Protein AF-A0A7C5TNA4-F1 (afdb_monomer_lite)

Structure (mmCIF, N/CA/C/O backbone):
data_AF-A0A7C5TNA4-F1
#
_entry.id   AF-A0A7C5TNA4-F1
#
loop_
_atom_site.group_PDB
_atom_site.id
_atom_site.type_symbol
_atom_site.label_atom_id
_atom_site.label_alt_id
_atom_site.label_comp_id
_atom_site.label_asym_id
_atom_site.label_entity_id
_atom_site.label_seq_id
_atom_site.pdbx_PDB_ins_code
_atom_site.Cartn_x
_atom_site.Cartn_y
_atom_site.Cartn_z
_atom_site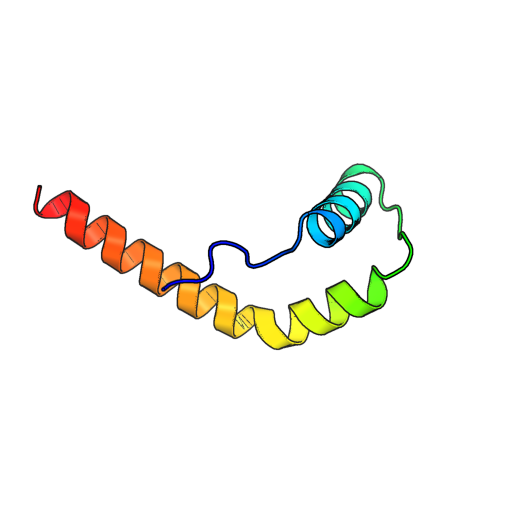.occupancy
_atom_site.B_iso_or_equiv
_atom_site.auth_seq_id
_atom_site.auth_comp_id
_atom_site.auth_asym_id
_atom_site.auth_atom_id
_atom_site.pdbx_PDB_model_num
ATOM 1 N N . MET A 1 1 ? -1.744 13.925 15.909 1.00 66.25 1 MET A N 1
ATOM 2 C CA . MET A 1 1 ? -2.031 14.023 14.463 1.00 66.25 1 MET A CA 1
ATOM 3 C C . MET A 1 1 ? -1.573 12.730 13.813 1.00 66.25 1 MET A C 1
ATOM 5 O O . MET A 1 1 ? -0.401 12.394 13.942 1.00 66.25 1 MET A O 1
ATOM 9 N N . VAL A 1 2 ? -2.497 11.968 13.229 1.00 67.25 2 VAL A N 1
ATOM 10 C CA . VAL A 1 2 ? -2.187 10.730 12.492 1.00 67.25 2 VAL A CA 1
ATOM 11 C C . VAL A 1 2 ? -1.746 11.129 11.080 1.00 67.25 2 VAL A C 1
ATOM 13 O O . VAL A 1 2 ? -2.253 12.110 10.543 1.00 67.25 2 VAL A O 1
ATOM 16 N N . ARG A 1 3 ? -0.761 10.438 10.498 1.00 77.25 3 ARG A N 1
ATOM 17 C CA . ARG A 1 3 ? -0.373 10.675 9.098 1.00 77.25 3 ARG A CA 1
ATOM 18 C C . ARG A 1 3 ? -1.437 10.069 8.185 1.00 77.25 3 ARG A C 1
ATOM 20 O O . ARG A 1 3 ? -1.777 8.908 8.362 1.00 77.25 3 ARG A O 1
ATOM 27 N N . GLU A 1 4 ? -1.916 10.825 7.203 1.00 79.44 4 GLU A N 1
ATOM 28 C CA . GLU A 1 4 ? -2.947 10.348 6.264 1.00 79.44 4 GLU A CA 1
ATOM 29 C C . GLU A 1 4 ? -2.385 9.478 5.131 1.00 79.44 4 GLU A C 1
ATOM 31 O O . GLU A 1 4 ? -3.123 8.724 4.501 1.00 79.44 4 GLU A O 1
ATOM 36 N N . TYR A 1 5 ? -1.080 9.562 4.855 1.00 77.31 5 TYR A N 1
ATOM 37 C CA . TYR A 1 5 ? -0.464 8.874 3.724 1.00 77.31 5 TYR A CA 1
ATOM 38 C C . TYR A 1 5 ? 0.618 7.879 4.158 1.00 77.31 5 TYR A C 1
ATOM 40 O O . TYR A 1 5 ? 1.558 8.213 4.880 1.00 77.31 5 TYR A O 1
ATOM 48 N N . ILE A 1 6 ? 0.491 6.646 3.658 1.00 84.94 6 ILE A N 1
ATOM 49 C CA . ILE A 1 6 ? 1.538 5.610 3.685 1.00 84.94 6 ILE A CA 1
ATOM 50 C C . ILE A 1 6 ? 2.475 5.772 2.477 1.00 84.94 6 ILE A C 1
ATOM 52 O O . ILE A 1 6 ? 3.682 5.584 2.593 1.00 84.94 6 ILE A O 1
ATOM 56 N N . LEU A 1 7 ? 1.906 6.145 1.328 1.00 92.19 7 LEU A N 1
ATOM 57 C CA . LEU A 1 7 ? 2.591 6.400 0.063 1.00 92.19 7 LEU A CA 1
ATOM 58 C C . LEU A 1 7 ? 2.297 7.828 -0.387 1.00 92.19 7 LEU A C 1
ATOM 60 O O . LEU A 1 7 ? 1.139 8.250 -0.362 1.00 92.19 7 LEU A O 1
ATOM 64 N N . THR A 1 8 ? 3.315 8.533 -0.865 1.00 92.69 8 THR A N 1
ATOM 65 C CA . THR A 1 8 ? 3.138 9.795 -1.595 1.00 92.69 8 THR A CA 1
ATOM 66 C C . THR A 1 8 ? 2.448 9.553 -2.940 1.00 92.69 8 THR A C 1
ATOM 68 O O . THR A 1 8 ? 2.462 8.443 -3.481 1.00 92.69 8 THR A O 1
ATOM 71 N N . ASP A 1 9 ? 1.879 10.602 -3.535 1.00 94.06 9 ASP A N 1
ATOM 72 C CA . ASP A 1 9 ? 1.209 10.496 -4.839 1.00 94.06 9 ASP A CA 1
ATOM 73 C C . ASP A 1 9 ? 2.148 10.017 -5.949 1.00 94.06 9 ASP A C 1
ATOM 75 O O . ASP A 1 9 ? 1.759 9.214 -6.802 1.00 94.06 9 ASP A O 1
ATOM 79 N N . ARG A 1 10 ? 3.416 10.442 -5.899 1.00 93.50 10 ARG A N 1
ATOM 80 C CA . ARG A 1 10 ? 4.449 9.991 -6.837 1.00 93.50 10 ARG A CA 1
ATOM 81 C C . ARG A 1 10 ? 4.702 8.490 -6.708 1.00 93.50 10 ARG A C 1
ATOM 83 O O . ARG A 1 10 ? 4.705 7.785 -7.715 1.00 93.50 10 ARG A O 1
ATOM 90 N N . GLU A 1 11 ? 4.897 7.996 -5.487 1.00 95.56 11 GLU A N 1
ATOM 91 C CA . GLU A 1 11 ? 5.122 6.566 -5.236 1.00 95.56 11 GLU A CA 1
ATOM 92 C C . GLU A 1 11 ? 3.908 5.737 -5.653 1.00 95.56 11 GLU A C 1
ATOM 94 O O . GLU A 1 11 ? 4.056 4.710 -6.316 1.00 95.56 11 GLU A O 1
ATOM 99 N N . ARG A 1 12 ? 2.700 6.223 -5.348 1.00 95.75 12 ARG A N 1
ATOM 100 C CA . ARG A 1 12 ? 1.444 5.606 -5.782 1.00 95.75 12 ARG A CA 1
ATOM 101 C C . ARG A 1 12 ? 1.370 5.505 -7.306 1.00 95.75 12 ARG A C 1
ATOM 103 O O . ARG A 1 12 ? 0.977 4.460 -7.816 1.00 95.75 12 ARG A O 1
ATOM 110 N N . GLY A 1 13 ? 1.760 6.555 -8.029 1.00 96.00 13 GLY A N 1
ATOM 111 C CA . GLY A 1 13 ? 1.814 6.551 -9.492 1.00 96.00 13 GLY A CA 1
ATOM 112 C C . GLY A 1 13 ? 2.786 5.507 -10.046 1.00 96.00 13 GLY A C 1
ATOM 113 O O . GLY A 1 13 ? 2.422 4.747 -10.942 1.00 96.00 13 GLY A O 1
ATOM 114 N N . ILE A 1 14 ? 3.988 5.419 -9.469 1.00 96.94 14 ILE A N 1
ATOM 115 C CA . ILE A 1 14 ? 5.003 4.430 -9.862 1.00 96.94 14 ILE A CA 1
ATOM 116 C C . ILE A 1 14 ? 4.495 3.000 -9.646 1.00 96.94 14 ILE A C 1
ATOM 118 O O . ILE A 1 14 ? 4.602 2.165 -10.543 1.00 96.94 14 ILE A O 1
ATOM 122 N N . LEU A 1 15 ? 3.914 2.716 -8.478 1.00 96.88 15 LEU A N 1
ATOM 123 C CA . LEU A 1 15 ? 3.408 1.381 -8.155 1.00 96.88 15 LEU A CA 1
ATOM 124 C C . LEU A 1 15 ? 2.203 0.993 -9.016 1.00 96.88 15 LEU A C 1
ATOM 126 O O . LEU A 1 15 ? 2.136 -0.146 -9.464 1.00 96.88 15 LEU A O 1
ATOM 130 N N . LYS A 1 16 ? 1.286 1.929 -9.299 1.00 97.19 16 LYS A N 1
ATOM 131 C CA . LYS A 1 16 ? 0.157 1.682 -10.210 1.00 97.19 16 LYS A CA 1
ATOM 132 C C . LYS A 1 16 ? 0.634 1.309 -11.610 1.00 97.19 16 LYS A C 1
ATOM 134 O O . LYS A 1 16 ? 0.223 0.281 -12.124 1.00 97.19 16 LYS A O 1
ATOM 139 N N . ARG A 1 17 ? 1.572 2.070 -12.186 1.00 97.69 17 ARG A N 1
ATOM 140 C CA . ARG A 1 17 ? 2.148 1.758 -13.508 1.00 97.69 17 ARG A CA 1
ATOM 141 C C . ARG A 1 17 ? 2.798 0.379 -13.543 1.00 97.69 17 ARG A C 1
ATOM 143 O O . ARG A 1 17 ? 2.597 -0.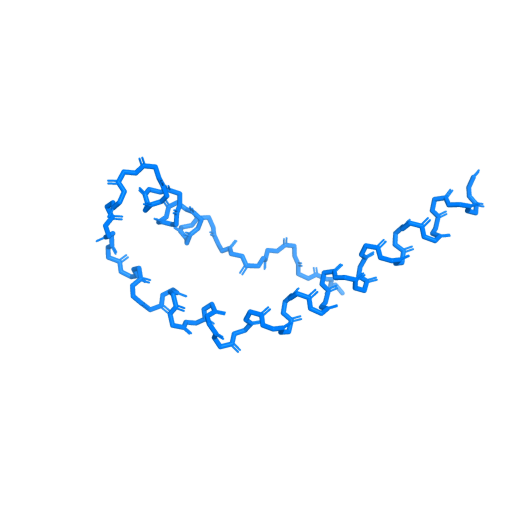363 -14.498 1.00 97.69 17 ARG A O 1
ATOM 150 N N . PHE A 1 18 ? 3.510 0.011 -12.480 1.00 97.81 18 PHE A N 1
ATOM 151 C CA . PHE A 1 18 ? 4.066 -1.331 -12.363 1.00 97.81 18 PHE A CA 1
ATOM 152 C C . PHE A 1 18 ? 2.982 -2.420 -12.324 1.00 97.81 18 PHE A C 1
ATOM 154 O O . PHE A 1 18 ? 3.138 -3.440 -12.988 1.00 97.81 18 PHE A O 1
ATOM 161 N N . LEU A 1 19 ? 1.892 -2.220 -11.578 1.00 97.50 19 LEU A N 1
ATOM 162 C CA . LEU A 1 19 ? 0.785 -3.182 -11.515 1.00 97.50 19 LEU A CA 1
ATOM 163 C C . LEU A 1 19 ? 0.018 -3.284 -12.841 1.00 97.50 19 LEU A C 1
ATOM 165 O O . LEU A 1 19 ? -0.376 -4.382 -13.223 1.00 97.50 19 LEU A O 1
ATOM 169 N N . ASP A 1 20 ? -0.161 -2.165 -13.542 1.00 98.06 20 ASP A N 1
ATOM 170 C CA . ASP A 1 20 ? -0.963 -2.096 -14.765 1.00 98.06 20 ASP A CA 1
ATOM 171 C C . ASP A 1 20 ? -0.223 -2.662 -15.990 1.00 98.06 20 ASP A C 1
ATOM 173 O O . ASP A 1 20 ? -0.829 -3.343 -16.816 1.00 98.06 20 ASP A O 1
ATOM 177 N N . SER A 1 21 ? 1.079 -2.383 -16.141 1.00 97.00 21 SER A N 1
ATOM 178 C CA . SER A 1 21 ? 1.843 -2.726 -17.356 1.00 97.00 21 SER A CA 1
ATOM 179 C C . SER A 1 21 ? 3.157 -3.472 -17.109 1.00 97.00 21 SER A C 1
ATOM 181 O O . SER A 1 21 ? 3.847 -3.834 -18.063 1.00 97.00 21 SER A O 1
ATOM 183 N N . GLY A 1 22 ? 3.547 -3.693 -15.850 1.00 96.62 22 GLY A N 1
ATOM 184 C CA 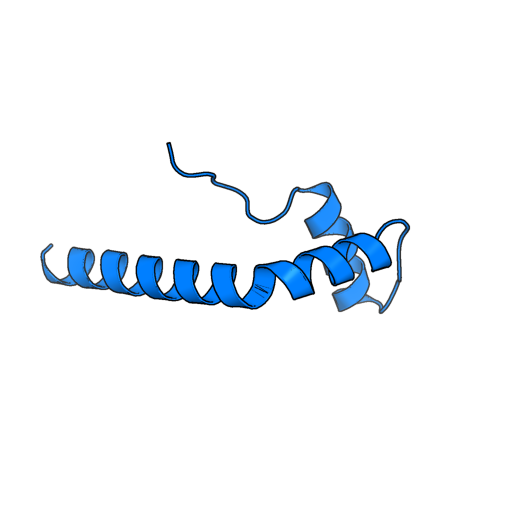. GLY A 1 22 ? 4.861 -4.240 -15.492 1.00 96.62 22 GLY A CA 1
ATOM 185 C C . GLY A 1 22 ? 6.017 -3.245 -15.650 1.00 96.62 22 GLY A C 1
ATOM 186 O O . GLY A 1 22 ? 7.175 -3.602 -15.409 1.00 96.62 22 GLY A O 1
ATOM 187 N N . GLU A 1 23 ? 5.728 -1.998 -16.036 1.00 94.75 23 GLU A N 1
ATOM 188 C CA . GLU A 1 23 ? 6.725 -0.955 -16.259 1.00 94.75 23 GLU A CA 1
ATOM 189 C C . GLU A 1 23 ? 7.421 -0.564 -14.949 1.00 94.75 23 GLU A C 1
ATOM 191 O O . GLU A 1 23 ? 6.791 -0.189 -13.958 1.00 94.75 23 GLU A O 1
ATOM 196 N N . ARG A 1 24 ? 8.755 -0.627 -14.943 1.00 95.44 24 ARG A N 1
ATOM 197 C CA . ARG A 1 24 ? 9.582 -0.261 -13.788 1.00 95.44 24 ARG A CA 1
ATOM 198 C C . ARG A 1 24 ? 10.148 1.139 -13.980 1.00 95.44 24 ARG A C 1
ATOM 200 O O . ARG A 1 24 ? 11.241 1.302 -14.514 1.00 95.44 24 ARG A O 1
ATOM 207 N N . LEU A 1 25 ? 9.387 2.134 -13.538 1.00 93.56 25 LEU A N 1
ATOM 208 C CA . LEU A 1 25 ? 9.808 3.534 -13.567 1.00 93.56 25 LEU A CA 1
ATOM 209 C C . LEU A 1 25 ? 10.974 3.806 -12.604 1.00 93.56 25 LEU A C 1
ATOM 211 O O . LEU A 1 25 ? 11.247 3.044 -11.670 1.00 93.56 25 LEU A O 1
ATOM 215 N N . GLU A 1 26 ? 11.648 4.934 -12.816 1.00 94.88 26 GLU A N 1
ATOM 216 C CA . GLU A 1 26 ? 12.727 5.391 -11.944 1.00 94.88 26 GLU A CA 1
ATOM 217 C C . GLU A 1 26 ? 12.267 5.475 -10.478 1.00 94.88 26 GLU A C 1
ATOM 219 O O . GLU A 1 26 ? 11.207 6.014 -10.155 1.00 94.88 26 GLU A O 1
ATOM 224 N N . GLY A 1 27 ? 13.078 4.928 -9.572 1.00 92.06 27 GLY A N 1
ATOM 225 C CA . GLY A 1 27 ? 12.772 4.873 -8.143 1.00 92.06 27 GLY A CA 1
ATOM 226 C C . GLY A 1 27 ? 11.960 3.650 -7.705 1.00 92.06 27 GLY A C 1
ATOM 227 O O . GLY A 1 27 ? 11.876 3.409 -6.503 1.00 92.06 27 GLY A O 1
ATOM 228 N N . PHE A 1 28 ? 11.446 2.824 -8.627 1.00 96.62 28 PHE A N 1
ATOM 229 C CA . PHE A 1 28 ? 10.696 1.606 -8.286 1.00 96.62 28 PHE A CA 1
ATOM 230 C C . PHE A 1 28 ? 11.467 0.681 -7.330 1.00 96.62 28 PHE A C 1
ATOM 232 O O . PHE A 1 28 ? 10.928 0.246 -6.315 1.00 96.62 28 PHE A O 1
ATOM 239 N N . ALA A 1 29 ? 12.748 0.419 -7.609 1.00 96.44 29 ALA A N 1
ATOM 240 C CA . ALA A 1 29 ? 13.573 -0.462 -6.778 1.00 96.44 29 ALA A CA 1
ATOM 241 C C . ALA A 1 29 ? 13.711 0.049 -5.332 1.00 96.44 29 ALA A C 1
ATOM 243 O O . ALA A 1 29 ? 13.553 -0.724 -4.386 1.00 96.44 29 ALA A O 1
ATOM 244 N N . SER A 1 30 ? 13.947 1.352 -5.159 1.00 95.69 30 SER A N 1
ATOM 245 C CA . SER A 1 30 ? 14.051 1.985 -3.841 1.00 95.69 30 SER A CA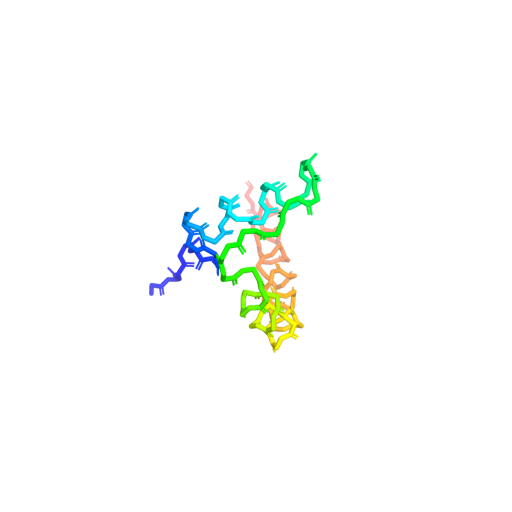 1
ATOM 246 C C . SER A 1 30 ? 12.724 1.938 -3.084 1.00 95.69 30 SER A C 1
ATOM 248 O O . SER A 1 30 ? 12.716 1.637 -1.891 1.00 95.69 30 SER A O 1
ATOM 250 N N . ILE A 1 31 ? 11.604 2.168 -3.780 1.00 95.69 31 ILE A N 1
ATOM 251 C CA . ILE A 1 31 ? 10.256 2.077 -3.201 1.00 95.69 31 ILE A CA 1
ATOM 252 C C . ILE A 1 31 ? 9.987 0.653 -2.716 1.00 95.69 31 ILE A C 1
ATOM 254 O O . ILE A 1 31 ? 9.588 0.463 -1.572 1.00 95.69 31 ILE A O 1
ATOM 258 N N . VAL A 1 32 ? 10.255 -0.362 -3.541 1.00 96.50 32 VAL A N 1
ATOM 259 C CA . VAL A 1 32 ? 10.052 -1.768 -3.157 1.00 96.50 32 VAL A CA 1
ATOM 260 C C . VAL A 1 32 ? 10.936 -2.156 -1.973 1.00 96.50 32 VAL A C 1
ATOM 262 O O . VAL A 1 32 ? 10.474 -2.847 -1.065 1.00 96.50 32 VAL A O 1
ATOM 265 N N . TRP A 1 33 ? 12.194 -1.710 -1.947 1.00 96.81 33 TRP A N 1
ATOM 266 C CA . TRP A 1 33 ? 13.085 -1.960 -0.815 1.00 96.81 33 TRP A CA 1
ATOM 267 C C . TRP A 1 33 ? 12.548 -1.346 0.483 1.00 96.81 33 TRP A C 1
ATOM 269 O O . TRP A 1 33 ? 12.500 -2.027 1.510 1.00 96.81 33 TRP A O 1
ATOM 279 N N . LEU A 1 34 ? 12.092 -0.091 0.429 1.00 94.81 34 LEU A N 1
ATOM 280 C CA . LEU A 1 34 ? 11.490 0.585 1.574 1.00 94.81 34 LEU A CA 1
ATOM 281 C C . LEU A 1 34 ? 10.227 -0.144 2.035 1.00 94.81 34 LEU A C 1
ATOM 283 O O . LEU A 1 34 ? 10.112 -0.458 3.218 1.00 94.81 34 LEU A O 1
ATOM 287 N N . LEU A 1 35 ? 9.324 -0.464 1.104 1.00 95.06 35 LEU A N 1
ATOM 288 C CA . LEU A 1 35 ? 8.080 -1.177 1.379 1.00 95.06 35 LEU A CA 1
ATOM 289 C C . LEU A 1 35 ? 8.336 -2.500 2.088 1.00 95.06 35 LEU A C 1
ATOM 291 O O . LEU A 1 35 ? 7.745 -2.733 3.133 1.00 95.06 35 LEU A O 1
ATOM 295 N N . ARG A 1 36 ? 9.275 -3.320 1.606 1.00 96.19 36 ARG A N 1
ATOM 296 C CA . ARG A 1 36 ? 9.644 -4.585 2.265 1.00 96.19 36 ARG A CA 1
ATOM 297 C C . ARG A 1 36 ? 10.105 -4.393 3.707 1.00 96.19 36 ARG A C 1
ATOM 299 O O . ARG A 1 36 ? 9.836 -5.232 4.558 1.00 96.19 36 ARG A O 1
ATOM 306 N N . ARG A 1 37 ? 10.806 -3.294 3.993 1.00 96.00 37 ARG A N 1
ATOM 307 C CA . ARG A 1 37 ? 11.292 -2.987 5.342 1.00 96.00 37 ARG A CA 1
ATOM 308 C C . ARG A 1 37 ? 10.162 -2.585 6.293 1.00 96.00 37 ARG A C 1
ATOM 310 O O . ARG 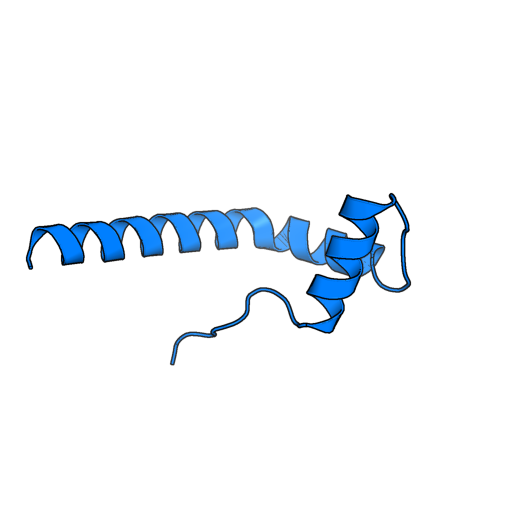A 1 37 ? 10.266 -2.860 7.485 1.00 96.00 37 ARG A O 1
ATOM 317 N N . VAL A 1 38 ? 9.121 -1.917 5.794 1.00 94.38 38 VAL A N 1
ATOM 318 C CA . VAL A 1 38 ? 8.021 -1.393 6.624 1.00 94.38 38 VAL A CA 1
ATOM 319 C C . VAL A 1 38 ? 6.737 -2.225 6.555 1.00 94.38 38 VAL A C 1
ATOM 321 O O . VAL A 1 38 ? 5.863 -2.026 7.392 1.00 94.38 38 VAL A O 1
ATOM 324 N N . GLU A 1 39 ? 6.632 -3.168 5.613 1.00 94.88 39 GLU A N 1
ATOM 325 C CA . GLU A 1 39 ? 5.418 -3.933 5.287 1.00 94.88 39 GLU A CA 1
ATOM 326 C C . GLU A 1 39 ? 4.760 -4.537 6.522 1.00 94.88 39 GLU A C 1
ATOM 328 O O . GLU A 1 39 ? 3.572 -4.324 6.744 1.00 94.88 39 GLU A O 1
ATOM 333 N N . ARG A 1 40 ? 5.536 -5.265 7.332 1.00 95.94 40 ARG A N 1
ATOM 334 C CA . ARG A 1 40 ? 5.008 -5.944 8.518 1.00 95.94 40 ARG A CA 1
ATOM 335 C C . ARG A 1 40 ? 4.340 -4.957 9.470 1.00 95.94 40 ARG A C 1
ATOM 337 O O . ARG A 1 40 ? 3.188 -5.136 9.824 1.00 95.94 40 ARG A O 1
ATOM 344 N N . ARG A 1 41 ? 5.049 -3.884 9.820 1.00 95.06 41 ARG A N 1
ATOM 345 C CA . ARG A 1 41 ? 4.528 -2.862 10.727 1.00 95.06 41 ARG A CA 1
ATOM 346 C C . ARG A 1 41 ? 3.275 -2.190 10.162 1.00 95.06 41 ARG A C 1
ATOM 348 O O . ARG A 1 41 ? 2.337 -1.963 10.905 1.00 95.06 41 ARG A O 1
ATOM 355 N N . LEU A 1 42 ? 3.263 -1.867 8.868 1.00 93.38 42 LEU A N 1
ATOM 356 C CA . LEU A 1 42 ? 2.100 -1.236 8.239 1.00 93.38 42 LEU A CA 1
ATOM 357 C C . LEU A 1 42 ? 0.868 -2.147 8.244 1.00 93.38 42 LEU A C 1
ATOM 359 O O . LEU A 1 42 ? -0.241 -1.643 8.384 1.00 93.38 42 LEU A O 1
ATOM 363 N N . LYS A 1 43 ? 1.059 -3.463 8.094 1.00 95.62 43 LYS A N 1
ATOM 364 C CA . LYS A 1 43 ? -0.019 -4.451 8.222 1.00 95.62 43 LYS A CA 1
ATOM 365 C C . LYS A 1 43 ? -0.539 -4.518 9.656 1.00 95.62 43 LYS A C 1
ATOM 367 O O . LYS A 1 43 ? -1.737 -4.356 9.844 1.00 95.62 43 LYS A O 1
ATOM 372 N N . ASP A 1 44 ? 0.355 -4.645 10.636 1.00 96.81 44 ASP A N 1
ATOM 373 C CA . ASP A 1 44 ? -0.011 -4.670 12.060 1.00 96.81 44 ASP A CA 1
ATOM 374 C C . ASP A 1 44 ? -0.781 -3.388 12.460 1.00 96.81 44 ASP A C 1
ATOM 376 O O . ASP A 1 44 ? -1.806 -3.443 13.140 1.00 96.81 44 ASP A O 1
ATOM 380 N N . ASP A 1 45 ? -0.313 -2.221 11.996 1.00 94.88 45 ASP A N 1
ATOM 381 C CA . ASP A 1 45 ? -0.960 -0.928 12.243 1.00 94.88 45 ASP A CA 1
ATOM 382 C C . ASP A 1 45 ? -2.356 -0.862 11.579 1.00 94.88 45 ASP A C 1
ATOM 384 O O . ASP A 1 45 ? -3.300 -0.357 12.188 1.00 94.88 45 ASP A O 1
ATOM 388 N N . LEU A 1 46 ? -2.512 -1.379 10.350 1.00 94.56 46 LEU A N 1
ATOM 389 C CA . LEU A 1 46 ? -3.799 -1.416 9.643 1.00 94.56 46 LEU A CA 1
ATOM 390 C C . LEU A 1 46 ? -4.809 -2.335 10.340 1.00 94.56 46 LEU A C 1
ATOM 392 O O . LEU A 1 46 ? -5.944 -1.917 10.554 1.00 94.56 46 LEU A O 1
ATOM 396 N N . GLU A 1 47 ? -4.391 -3.537 10.741 1.00 97.44 47 GLU A N 1
ATOM 397 C CA . G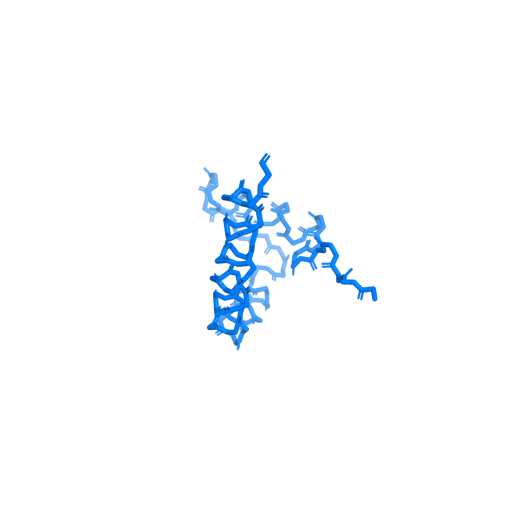LU A 1 47 ? -5.238 -4.486 11.476 1.00 97.44 47 GLU A CA 1
ATOM 398 C C . GLU A 1 47 ? -5.764 -3.867 12.778 1.00 97.44 47 GLU A C 1
ATOM 400 O O . GLU A 1 47 ? -6.951 -3.968 13.096 1.00 97.44 47 GLU A O 1
ATOM 405 N N . LEU A 1 48 ? -4.900 -3.161 13.516 1.00 97.06 48 LEU A N 1
ATOM 406 C CA . LEU A 1 48 ? -5.299 -2.464 14.735 1.00 97.06 48 LEU A CA 1
ATOM 407 C C . LEU A 1 48 ? -6.315 -1.348 14.454 1.00 97.06 48 LEU A C 1
ATOM 409 O O . LEU A 1 48 ? -7.289 -1.201 15.194 1.00 97.06 48 LEU A O 1
ATOM 413 N N . ILE A 1 49 ? -6.094 -0.558 13.398 1.00 95.19 49 ILE A N 1
ATOM 414 C CA . ILE A 1 49 ? -7.011 0.514 12.992 1.00 95.19 49 ILE A CA 1
ATOM 415 C C . ILE A 1 49 ? -8.382 -0.065 12.636 1.00 95.19 49 ILE A C 1
ATOM 417 O O . ILE A 1 49 ? -9.394 0.429 13.133 1.00 95.19 49 ILE A O 1
ATOM 421 N N . GLU A 1 50 ? -8.426 -1.111 11.812 1.00 96.81 50 GLU A N 1
ATOM 422 C CA . GLU A 1 50 ? -9.670 -1.769 11.406 1.00 96.81 50 GLU A CA 1
ATOM 423 C C . GLU A 1 50 ? -10.432 -2.316 12.618 1.00 96.81 50 GLU A C 1
ATOM 425 O O . GLU A 1 50 ? -11.620 -2.028 12.769 1.00 96.81 50 GLU A O 1
ATOM 430 N N . ALA A 1 51 ? -9.745 -3.004 13.536 1.00 97.94 51 ALA A N 1
ATOM 431 C CA . ALA A 1 51 ? -10.351 -3.533 14.756 1.00 97.94 51 ALA A CA 1
ATOM 432 C C . ALA A 1 51 ? -10.964 -2.431 15.639 1.00 97.94 51 ALA A C 1
ATOM 434 O O . ALA A 1 51 ? -12.072 -2.586 16.158 1.00 97.94 51 ALA A O 1
ATOM 435 N N . VAL A 1 52 ? -10.270 -1.299 15.798 1.00 97.50 52 VAL A N 1
ATOM 436 C CA . VAL A 1 52 ? -10.779 -0.158 16.575 1.00 97.50 52 VAL A CA 1
ATOM 437 C C . VAL A 1 52 ? -11.993 0.472 15.896 1.00 97.50 52 VAL A C 1
ATOM 439 O O . VAL A 1 52 ? -12.990 0.738 16.566 1.00 97.50 52 VAL A O 1
ATOM 442 N N . LEU A 1 53 ? -11.933 0.706 14.583 1.00 96.75 53 LEU A N 1
ATOM 443 C CA . LEU A 1 53 ? -13.039 1.314 13.841 1.00 96.75 53 LEU A CA 1
ATOM 444 C C . LEU A 1 53 ? -14.288 0.433 13.862 1.00 96.75 53 LEU A C 1
ATOM 446 O O . LEU A 1 53 ? -15.390 0.953 14.027 1.00 96.75 53 LEU A O 1
ATOM 450 N N . GLU A 1 54 ? -14.128 -0.883 13.744 1.00 97.75 54 GLU A N 1
ATOM 451 C CA . GLU A 1 54 ? -15.255 -1.811 13.803 1.00 97.75 54 GLU A CA 1
ATOM 452 C C . GLU A 1 54 ? -15.890 -1.828 15.194 1.00 97.75 54 GLU A C 1
ATOM 454 O O . GLU A 1 54 ? -17.102 -1.666 15.334 1.00 97.75 54 GLU A O 1
ATOM 459 N N . ARG A 1 55 ? -15.061 -1.867 16.243 1.00 97.31 55 ARG A N 1
ATOM 460 C CA . ARG A 1 55 ? -15.533 -1.817 17.629 1.00 97.31 55 ARG A CA 1
ATOM 461 C C . ARG A 1 55 ? -16.294 -0.530 17.963 1.00 97.31 55 ARG A C 1
ATOM 463 O O . ARG A 1 55 ? -17.155 -0.545 18.844 1.00 97.31 55 ARG A O 1
ATOM 470 N N . VAL A 1 56 ? -15.965 0.583 17.305 1.00 97.38 56 VAL A N 1
ATOM 471 C CA . VAL A 1 56 ? -16.672 1.867 17.451 1.00 97.38 56 VAL A CA 1
ATOM 472 C C . VAL A 1 56 ? -18.025 1.844 16.736 1.00 97.38 56 VAL A C 1
ATOM 474 O O . VAL A 1 56 ? -19.002 2.342 17.296 1.00 97.38 56 VAL A O 1
ATOM 477 N N . LYS A 1 57 ? -18.117 1.235 15.545 1.00 94.69 57 LYS A N 1
ATOM 478 C CA . LYS A 1 57 ? -19.391 1.095 14.817 1.00 94.69 57 LYS A CA 1
ATOM 479 C C . LYS A 1 57 ? -20.414 0.270 15.594 1.00 94.69 57 LYS A C 1
ATOM 481 O O . LYS A 1 57 ? -21.578 0.631 15.601 1.00 94.69 57 LYS A O 1
ATOM 486 N N . GLU A 1 58 ? -19.986 -0.793 16.273 1.00 91.38 58 GLU A N 1
ATOM 487 C CA . GLU A 1 58 ? -20.866 -1.643 17.096 1.00 91.38 58 GLU A CA 1
ATOM 488 C C . GLU A 1 58 ? -21.472 -0.930 18.319 1.00 91.38 58 GLU A C 1
ATOM 490 O O . GLU A 1 58 ? -22.425 -1.428 18.915 1.00 91.38 58 GLU A O 1
ATOM 495 N N . GLN A 1 59 ? -20.885 0.192 18.744 1.00 79.38 59 GLN A N 1
ATOM 496 C CA . GLN A 1 59 ? -21.338 0.975 19.901 1.00 79.38 59 GLN A CA 1
ATOM 497 C C . GLN A 1 59 ? -22.229 2.164 19.510 1.00 79.38 59 GLN A C 1
ATOM 499 O O . GLN A 1 59 ? -22.680 2.886 20.401 1.00 79.38 59 GLN A O 1
ATOM 504 N N . SER A 1 60 ? -22.440 2.384 18.208 1.00 60.97 60 SER A N 1
ATOM 505 C CA . SER A 1 60 ? -23.262 3.465 17.644 1.00 60.97 60 SER A CA 1
ATOM 506 C C . SER A 1 60 ? -24.598 2.928 17.146 1.00 60.97 60 SER A C 1
ATOM 508 O O . SER A 1 60 ? -25.604 3.650 17.316 1.00 60.97 60 SER A O 1
#

Sequence (60 aa):
MVREYILTDRERGILKRFLDSGERLEGFASIVWLLRRVERRLKDDLELIEAVLERVKEQS

Foldseek 3Di:
DDDPDPDDPVLVVQVVCCVPPVDRDPCNVVSVVVCVVCVVVVVVVVVVVVVVVVVVVVVD

pLDDT: mean 92.86, std 8.02, range [60.97, 98.06]

Radius of gyration: 15.2 Å; chains: 1; bounding box: 37×20×37 Å

Secondary structure (DSSP, 8-state):
---S-SS-HHHHHHHHHHHHH----TTHHHHHHHHHHHHHHHHHHHHHHHHHHHHHHTT-